Protein AF-A0A165YUH4-F1 (afdb_monomer_lite)

InterPro domains:
  IPR011545 DEAD/DEAH-box helicase domain [PF00270] (26-97)
  IPR027417 P-loop containing nucleoside triphosphate hydrolase [G3DSA:3.40.50.300] (3-119)
  IPR027417 P-loop containing nucleoside triphosphate hydrolase [SSF52540] (9-110)

pLDDT: mean 78.1, std 19.17, range [31.42, 97.69]

Secondary structure (DSSP, 8-state):
-PPP---HHHHHHHHHHHHS-PPPHHHHHHHHHHHTT--------TTS-HHHHTTHHHHHHHHH-TTS--------SSHHHHHHHHHHHHTSSSS--------S--HHHHHHSTHHHHHGGG--

Structure (mmCIF, N/CA/C/O backbone):
data_AF-A0A165YUH4-F1
#
_entry.id   AF-A0A165YUH4-F1
#
loop_
_atom_site.group_PDB
_atom_site.id
_atom_site.type_symbol
_atom_site.label_atom_id
_atom_site.label_alt_id
_atom_site.label_comp_id
_atom_site.label_asym_id
_atom_site.label_entity_id
_atom_site.label_seq_id
_atom_site.pdbx_PDB_ins_code
_atom_site.Cartn_x
_atom_site.Cartn_y
_atom_site.Cartn_z
_atom_site.occupancy
_atom_site.B_iso_or_equiv
_atom_site.auth_seq_id
_atom_site.auth_comp_id
_atom_site.auth_asym_id
_atom_site.auth_atom_id
_atom_site.pdbx_PDB_model_num
ATOM 1 N N . MET A 1 1 ? -12.984 0.119 18.786 1.00 54.72 1 MET A N 1
ATOM 2 C CA . MET A 1 1 ? -13.336 1.119 17.754 1.00 54.72 1 MET A CA 1
ATOM 3 C C . MET A 1 1 ? -14.297 0.481 16.755 1.00 54.72 1 MET A C 1
ATOM 5 O O . MET A 1 1 ? -14.160 -0.718 16.520 1.00 54.72 1 MET A O 1
ATOM 9 N N . PRO A 1 2 ? -15.305 1.203 16.236 1.00 56.47 2 PRO A N 1
ATOM 10 C CA . PRO A 1 2 ? -16.192 0.665 15.208 1.00 56.47 2 PRO A CA 1
ATOM 11 C C . PRO A 1 2 ? -15.391 0.351 13.941 1.00 56.47 2 PRO A C 1
ATOM 13 O O . PRO A 1 2 ? -14.543 1.134 13.523 1.00 56.47 2 PRO A O 1
ATOM 16 N N . LYS A 1 3 ? -15.642 -0.821 13.355 1.00 76.00 3 LYS A N 1
ATOM 17 C CA . LYS A 1 3 ? -14.923 -1.307 12.175 1.00 76.00 3 LYS A CA 1
ATOM 18 C C . LYS A 1 3 ? -15.278 -0.430 10.973 1.00 76.00 3 LYS A C 1
ATOM 20 O O . LYS A 1 3 ? -16.462 -0.283 10.664 1.00 76.00 3 LYS A O 1
ATOM 25 N N . ILE A 1 4 ? -14.279 0.154 10.311 1.00 88.88 4 ILE A N 1
ATOM 26 C CA . ILE A 1 4 ? -14.509 0.974 9.118 1.00 88.88 4 ILE A CA 1
ATOM 27 C C . ILE A 1 4 ? -15.078 0.069 8.020 1.00 88.88 4 ILE A C 1
ATOM 29 O O . ILE A 1 4 ? -14.560 -1.014 7.746 1.00 88.88 4 ILE A O 1
ATOM 33 N N . ASN A 1 5 ? -16.167 0.498 7.381 1.00 92.31 5 ASN A N 1
ATOM 34 C CA . ASN A 1 5 ? -16.700 -0.211 6.224 1.00 92.31 5 ASN A CA 1
ATOM 35 C C . ASN A 1 5 ? -15.905 0.170 4.967 1.00 92.31 5 ASN A C 1
ATOM 37 O O . ASN A 1 5 ? -16.125 1.223 4.367 1.00 92.31 5 ASN A O 1
ATOM 41 N N . TRP A 1 6 ? -14.974 -0.694 4.570 1.00 95.25 6 TRP A N 1
ATOM 42 C CA . TRP A 1 6 ? -14.076 -0.458 3.442 1.00 95.25 6 TRP A CA 1
ATOM 43 C C . TRP A 1 6 ? -14.735 -0.713 2.079 1.00 95.25 6 TRP A C 1
ATOM 45 O O . TRP A 1 6 ? -14.577 -1.771 1.460 1.00 95.25 6 TRP A O 1
ATOM 55 N N . ASN A 1 7 ? -15.442 0.300 1.579 1.00 96.25 7 ASN A N 1
ATOM 56 C CA . ASN A 1 7 ? -15.909 0.361 0.194 1.00 96.25 7 ASN A CA 1
ATOM 57 C C . ASN A 1 7 ? -14.847 1.005 -0.739 1.00 96.25 7 ASN A C 1
ATOM 59 O O . ASN A 1 7 ? -13.873 1.597 -0.261 1.00 96.25 7 ASN A O 1
ATOM 63 N N . PRO A 1 8 ? -14.978 0.869 -2.074 1.00 97.69 8 PRO A N 1
ATOM 64 C CA . PRO A 1 8 ? -14.016 1.421 -3.032 1.00 97.69 8 PRO A CA 1
ATOM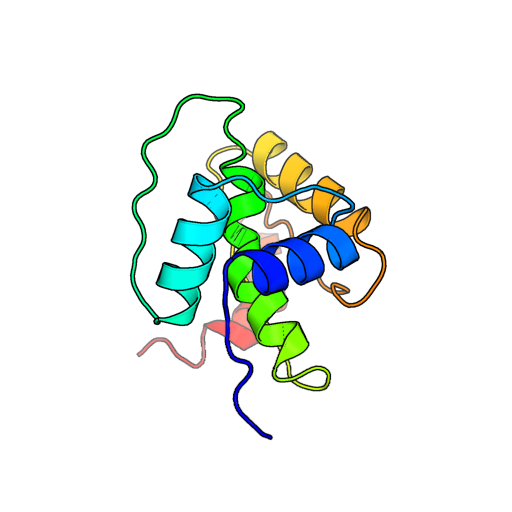 65 C C . PRO A 1 8 ? -13.766 2.928 -2.893 1.00 97.69 8 PRO A C 1
ATOM 67 O O . PRO A 1 8 ? -12.641 3.379 -3.098 1.00 97.69 8 PRO A O 1
ATOM 70 N N . GLU A 1 9 ? -14.792 3.704 -2.559 1.00 96.75 9 GLU A N 1
ATOM 71 C CA . GLU A 1 9 ? -14.727 5.157 -2.395 1.00 96.75 9 GLU A CA 1
ATOM 72 C C . GLU A 1 9 ? -13.881 5.522 -1.175 1.00 96.75 9 GLU A C 1
ATOM 74 O O . GLU A 1 9 ? -12.927 6.286 -1.304 1.00 96.75 9 GLU A O 1
ATOM 79 N N . ARG A 1 10 ? -14.123 4.874 -0.031 1.00 96.69 10 ARG A N 1
ATOM 80 C CA . ARG A 1 10 ? -13.360 5.090 1.201 1.00 96.69 10 ARG A CA 1
ATOM 81 C C . ARG A 1 10 ? -11.891 4.712 1.043 1.00 96.69 10 ARG A C 1
ATOM 83 O O . ARG A 1 10 ? -11.013 5.405 1.546 1.00 96.69 10 ARG A O 1
ATOM 90 N N . ILE A 1 11 ? -11.612 3.635 0.307 1.00 96.81 11 ILE A N 1
ATOM 91 C CA . ILE A 1 11 ? -10.235 3.232 -0.016 1.00 96.81 11 ILE A CA 1
ATOM 92 C C . ILE A 1 11 ? -9.554 4.295 -0.887 1.00 96.81 11 ILE A C 1
ATOM 94 O O . ILE A 1 11 ? -8.386 4.610 -0.664 1.00 96.81 11 ILE A O 1
ATOM 98 N N . ARG A 1 12 ? -10.263 4.866 -1.871 1.00 96.75 12 ARG A N 1
ATOM 99 C CA . ARG A 1 12 ? -9.717 5.955 -2.694 1.00 96.75 12 ARG A CA 1
ATOM 100 C C . ARG A 1 12 ? -9.420 7.190 -1.862 1.00 96.75 12 ARG A C 1
ATOM 102 O O . ARG A 1 12 ? -8.334 7.725 -2.016 1.00 96.75 12 ARG A O 1
ATOM 109 N N . GLU A 1 13 ? -10.347 7.611 -1.009 1.00 95.81 13 GLU A N 1
ATOM 110 C CA . GLU A 1 13 ? -10.160 8.763 -0.119 1.00 95.81 13 GLU A CA 1
ATOM 111 C C . GLU A 1 13 ? -8.945 8.580 0.787 1.00 95.81 13 GLU A C 1
ATOM 113 O O . GLU A 1 13 ? -8.118 9.479 0.894 1.00 95.81 13 GLU A O 1
ATOM 118 N N . ALA A 1 14 ? -8.805 7.401 1.400 1.00 94.19 14 ALA A N 1
ATOM 119 C CA . ALA A 1 14 ? -7.680 7.115 2.278 1.00 94.19 14 ALA A CA 1
ATOM 120 C C . ALA A 1 14 ? -6.347 7.145 1.508 1.00 94.19 14 ALA A C 1
ATOM 122 O O . ALA A 1 14 ? -5.393 7.786 1.936 1.00 94.19 14 ALA A O 1
ATOM 123 N N . ILE A 1 15 ? -6.273 6.510 0.334 1.00 93.62 15 ILE A N 1
ATOM 124 C CA . ILE A 1 15 ? -5.048 6.523 -0.482 1.00 93.62 15 ILE A CA 1
ATOM 125 C C . ILE A 1 15 ? -4.732 7.935 -0.996 1.00 93.62 15 ILE A C 1
ATOM 127 O O . ILE A 1 15 ? -3.569 8.337 -0.991 1.00 93.62 15 ILE A O 1
ATOM 131 N N . ASP A 1 16 ? -5.741 8.695 -1.418 1.00 93.69 16 ASP A N 1
ATOM 132 C CA . ASP A 1 16 ? -5.572 10.059 -1.918 1.00 93.69 16 ASP A CA 1
ATOM 133 C C . ASP A 1 16 ? -5.068 11.002 -0.820 1.00 93.69 16 ASP A C 1
ATOM 135 O O . ASP A 1 16 ? -4.097 11.722 -1.038 1.00 93.69 16 ASP A O 1
ATOM 139 N N . LYS A 1 17 ? -5.626 10.899 0.393 1.00 91.38 17 LYS A N 1
ATOM 140 C CA . LYS A 1 17 ? -5.181 11.649 1.577 1.00 91.38 17 LYS A CA 1
ATOM 141 C C . LYS A 1 17 ? -3.684 11.473 1.860 1.00 91.38 17 LYS A C 1
ATOM 143 O O . LYS A 1 17 ? -3.023 12.442 2.220 1.00 91.38 17 LYS A O 1
ATOM 148 N N . HIS A 1 18 ? -3.146 10.261 1.700 1.00 88.12 18 HIS A N 1
ATOM 149 C CA . HIS A 1 18 ? -1.738 9.978 2.007 1.00 88.12 18 HIS A CA 1
ATOM 150 C C . HIS A 1 18 ? -0.788 10.184 0.827 1.00 88.12 18 HIS A C 1
ATOM 152 O O . HIS A 1 18 ? 0.354 10.570 1.036 1.00 88.12 18 HIS A O 1
ATOM 158 N N . PHE A 1 19 ? -1.218 9.927 -0.408 1.00 89.00 19 PHE A N 1
ATOM 159 C CA . PHE A 1 19 ? -0.310 9.906 -1.559 1.00 89.00 19 PHE A CA 1
ATOM 160 C C . PHE A 1 19 ? -0.634 10.952 -2.628 1.00 89.00 19 PHE A C 1
ATOM 162 O O . PHE A 1 19 ? 0.099 11.054 -3.610 1.00 89.00 19 PHE A O 1
ATOM 169 N N . SER A 1 20 ? -1.719 11.720 -2.482 1.00 90.88 20 SER A N 1
ATOM 170 C CA . SER A 1 20 ? -2.242 12.627 -3.521 1.00 90.88 20 SER A CA 1
ATOM 171 C C . SER A 1 20 ? -2.421 11.921 -4.875 1.00 90.88 20 SER A C 1
ATOM 173 O O . SER A 1 20 ? -2.095 12.455 -5.942 1.00 90.88 20 SER A O 1
ATOM 175 N N . LYS A 1 21 ? -2.853 10.653 -4.832 1.00 90.69 21 LYS A N 1
ATOM 176 C CA . LYS A 1 21 ? -3.090 9.797 -6.000 1.00 90.69 21 LYS A CA 1
ATOM 177 C C . LYS A 1 21 ? -4.441 9.107 -5.882 1.00 90.69 21 LYS A C 1
ATOM 179 O O . LYS A 1 21 ? -4.726 8.413 -4.909 1.00 90.69 21 LYS A O 1
ATOM 184 N N . ARG A 1 22 ? -5.208 9.139 -6.972 1.00 94.19 22 ARG A N 1
ATOM 185 C CA . ARG A 1 22 ? -6.440 8.357 -7.097 1.00 94.19 22 ARG A CA 1
ATOM 186 C C . ARG A 1 22 ? -6.140 6.871 -7.308 1.00 94.19 22 ARG A C 1
ATOM 188 O O . ARG A 1 22 ? -5.580 6.491 -8.337 1.00 94.19 22 ARG A O 1
ATOM 195 N N . ALA A 1 23 ? -6.614 6.026 -6.393 1.00 95.31 23 ALA A N 1
ATOM 196 C CA . ALA A 1 23 ? -6.464 4.580 -6.521 1.00 95.31 23 ALA A CA 1
ATOM 197 C C . ALA A 1 23 ? -7.283 3.997 -7.695 1.00 95.31 23 ALA A C 1
ATOM 199 O O . ALA A 1 23 ? -8.495 4.228 -7.827 1.00 95.31 23 ALA A O 1
ATOM 200 N N . CYS A 1 24 ? -6.621 3.206 -8.541 1.00 95.69 24 CYS A N 1
ATOM 201 C CA . CYS A 1 24 ? -7.240 2.464 -9.635 1.00 95.69 24 CYS A CA 1
ATOM 202 C C . CYS A 1 24 ? -7.924 1.182 -9.127 1.00 95.69 24 CYS A C 1
ATOM 204 O O . CYS A 1 24 ? -7.738 0.754 -7.988 1.00 95.69 24 CYS A O 1
ATOM 206 N N . TRP A 1 25 ? -8.714 0.530 -9.985 1.00 95.19 25 TRP A N 1
ATOM 207 C CA . TRP A 1 25 ? -9.466 -0.670 -9.597 1.00 95.19 25 TRP A CA 1
ATOM 208 C C . TRP A 1 25 ? -8.577 -1.814 -9.092 1.00 95.19 25 TRP A C 1
ATOM 210 O O . TRP A 1 25 ? -8.905 -2.451 -8.094 1.00 95.19 25 TRP A O 1
ATOM 220 N N . TYR A 1 26 ? -7.430 -2.034 -9.742 1.00 95.69 26 TYR A N 1
ATOM 221 C CA . TYR A 1 26 ? -6.452 -3.032 -9.310 1.00 95.69 26 TYR A CA 1
ATOM 222 C C . TYR A 1 26 ? -5.952 -2.746 -7.886 1.00 95.69 26 TYR A C 1
ATOM 224 O O . TYR A 1 26 ? -5.991 -3.629 -7.037 1.00 95.69 26 TYR A O 1
ATOM 232 N N . GLN A 1 27 ? -5.567 -1.500 -7.596 1.00 96.69 27 GLN A N 1
ATOM 233 C CA . GLN A 1 27 ? -5.088 -1.094 -6.271 1.00 96.69 27 GLN A CA 1
ATOM 234 C C . GLN A 1 27 ? -6.163 -1.266 -5.195 1.00 96.69 27 GLN A C 1
ATOM 236 O O . GLN A 1 27 ? -5.867 -1.782 -4.122 1.00 96.69 27 GLN A O 1
ATOM 241 N N . ILE A 1 28 ? -7.415 -0.906 -5.500 1.00 97.06 28 ILE A N 1
ATOM 242 C CA . ILE A 1 28 ? -8.554 -1.092 -4.590 1.00 97.06 28 ILE A CA 1
ATOM 243 C C . ILE A 1 28 ? -8.751 -2.575 -4.272 1.00 97.06 28 ILE A C 1
ATOM 245 O O . ILE A 1 28 ? -8.902 -2.945 -3.111 1.00 97.06 28 ILE A O 1
ATOM 249 N N . LYS A 1 29 ? -8.723 -3.442 -5.290 1.00 96.75 29 LYS A N 1
ATOM 250 C CA . LYS A 1 29 ? -8.895 -4.887 -5.098 1.00 96.75 29 LYS A CA 1
ATOM 251 C C . LYS A 1 29 ? -7.757 -5.503 -4.297 1.00 96.75 29 LYS A C 1
ATOM 253 O O . LYS A 1 29 ? -8.023 -6.323 -3.420 1.00 96.75 29 LYS A O 1
ATOM 258 N N . THR A 1 30 ? -6.525 -5.070 -4.547 1.00 96.88 30 THR A N 1
ATOM 259 C CA . THR A 1 30 ? -5.368 -5.467 -3.744 1.00 96.88 30 THR A CA 1
ATOM 260 C C . THR A 1 30 ? -5.537 -5.031 -2.290 1.00 96.88 30 THR A C 1
ATOM 262 O O . THR A 1 30 ? -5.410 -5.866 -1.403 1.00 96.88 30 THR A O 1
ATOM 265 N N . ALA A 1 31 ? -5.911 -3.775 -2.029 1.00 96.44 31 ALA A N 1
ATOM 266 C CA . ALA A 1 31 ? -6.124 -3.265 -0.673 1.00 96.44 31 ALA A CA 1
ATOM 267 C C . ALA A 1 31 ? -7.211 -4.054 0.084 1.00 96.44 31 ALA A C 1
ATOM 269 O O . ALA A 1 31 ? -6.986 -4.488 1.210 1.00 96.44 31 ALA A O 1
ATOM 270 N N . GLN A 1 32 ? -8.348 -4.336 -0.565 1.00 96.38 32 GLN A N 1
ATOM 271 C CA . GLN A 1 32 ? -9.415 -5.171 0.005 1.00 96.38 32 GLN A CA 1
ATOM 272 C C . GLN A 1 32 ? -8.930 -6.584 0.356 1.00 96.38 32 GLN A C 1
ATOM 274 O O . GLN A 1 32 ? -9.271 -7.112 1.413 1.00 96.38 32 GLN A O 1
ATOM 279 N N . ALA A 1 33 ? -8.143 -7.206 -0.525 1.00 96.25 33 ALA A N 1
ATOM 280 C CA . ALA A 1 33 ? -7.608 -8.543 -0.292 1.00 96.25 33 ALA A CA 1
ATOM 281 C C . ALA A 1 33 ? -6.583 -8.561 0.854 1.00 96.25 33 ALA A C 1
ATOM 283 O O . ALA A 1 33 ? -6.669 -9.430 1.722 1.00 96.25 33 ALA A O 1
ATOM 284 N N . LEU A 1 34 ? -5.681 -7.576 0.902 1.00 95.00 34 LEU A N 1
ATOM 285 C CA . LEU A 1 34 ? -4.705 -7.418 1.984 1.00 95.00 34 LEU A CA 1
ATOM 286 C C . LEU A 1 34 ? -5.394 -7.183 3.334 1.00 95.00 34 LEU A C 1
ATOM 288 O O . LEU A 1 34 ? -5.058 -7.839 4.315 1.00 95.00 34 LEU A O 1
ATOM 292 N N . TYR A 1 35 ? -6.408 -6.314 3.380 1.00 92.81 35 TYR A N 1
ATOM 293 C CA . TYR A 1 35 ? -7.205 -6.077 4.586 1.00 92.81 35 TYR A CA 1
ATOM 294 C C . TYR A 1 35 ? -7.939 -7.340 5.060 1.00 92.81 35 TYR A C 1
ATOM 296 O O . TYR A 1 35 ? -8.026 -7.620 6.254 1.00 92.81 35 TYR A O 1
ATOM 304 N N . ALA A 1 36 ? -8.399 -8.168 4.119 1.00 92.69 36 ALA A N 1
ATOM 305 C CA . ALA A 1 36 ? -8.956 -9.489 4.400 1.00 92.69 36 ALA A CA 1
ATOM 306 C C . ALA A 1 36 ? -7.896 -10.552 4.765 1.00 92.69 36 ALA A C 1
ATOM 308 O O . ALA A 1 36 ? -8.236 -11.734 4.828 1.00 92.69 36 ALA A O 1
ATOM 309 N N . LYS A 1 37 ? -6.637 -10.150 5.001 1.00 93.25 37 LYS A N 1
ATOM 310 C CA . LYS A 1 37 ? -5.493 -11.008 5.351 1.00 93.25 37 LYS A CA 1
ATOM 311 C C . LYS A 1 37 ? -5.232 -12.115 4.324 1.00 93.25 37 LYS A C 1
ATOM 313 O O . LYS A 1 37 ? -4.964 -13.255 4.691 1.00 93.25 37 LYS A O 1
ATOM 318 N N . ARG A 1 38 ? -5.360 -11.790 3.035 1.00 95.50 38 ARG A N 1
ATOM 319 C CA . ARG A 1 38 ? -5.080 -12.717 1.929 1.00 95.50 38 ARG A CA 1
ATOM 320 C C . ARG A 1 38 ? -3.746 -12.398 1.274 1.00 95.50 38 ARG A C 1
ATOM 322 O O . ARG A 1 38 ? -3.425 -11.228 1.069 1.00 95.50 38 ARG A O 1
ATOM 329 N N . ASP A 1 39 ? -3.054 -13.443 0.839 1.00 95.81 39 ASP A N 1
ATOM 330 C CA . ASP A 1 39 ? -1.899 -13.310 -0.041 1.00 95.81 39 ASP A CA 1
ATOM 331 C C . ASP A 1 39 ? -2.353 -12.898 -1.446 1.00 95.81 39 ASP A C 1
ATOM 333 O O . ASP A 1 39 ? -3.325 -13.430 -1.993 1.00 95.81 39 ASP A O 1
ATOM 337 N N . VAL A 1 40 ? -1.652 -11.931 -2.041 1.00 94.69 40 VAL A N 1
ATOM 338 C CA . VAL A 1 40 ? -2.008 -11.359 -3.345 1.00 94.69 40 VAL A CA 1
ATOM 339 C C . VAL A 1 40 ? -0.851 -11.512 -4.321 1.00 94.69 40 VAL A C 1
ATOM 341 O O . VAL A 1 40 ? 0.223 -10.948 -4.126 1.00 94.69 40 VAL A O 1
ATOM 344 N N . VAL A 1 41 ? -1.103 -12.207 -5.432 1.00 94.56 41 VAL A N 1
ATOM 345 C CA . VAL A 1 41 ? -0.192 -12.252 -6.583 1.00 94.56 41 VAL A CA 1
ATOM 346 C C . VAL A 1 41 ? -0.712 -11.309 -7.664 1.00 94.56 41 VAL A C 1
ATOM 348 O O . VAL A 1 41 ? -1.733 -11.560 -8.304 1.00 94.56 41 VAL A O 1
ATOM 351 N N . GLY A 1 42 ? -0.009 -10.196 -7.869 1.00 91.25 42 GLY A N 1
ATOM 352 C CA . GLY A 1 42 ? -0.384 -9.173 -8.843 1.00 91.25 42 GLY A CA 1
ATOM 353 C C . GLY A 1 42 ? 0.225 -9.401 -10.227 1.00 91.25 42 GLY A C 1
ATOM 354 O O . GLY A 1 42 ? 1.432 -9.247 -10.401 1.00 91.25 42 GLY A O 1
ATOM 355 N N . LYS A 1 43 ? -0.605 -9.671 -11.244 1.00 93.81 43 LYS A N 1
ATOM 356 C CA . LYS A 1 43 ? -0.190 -9.709 -12.659 1.00 93.81 43 LYS A CA 1
ATOM 357 C C . LYS A 1 43 ? -0.860 -8.584 -13.444 1.00 93.81 43 LYS A C 1
ATOM 359 O O . LYS A 1 43 ? -2.001 -8.712 -13.874 1.00 93.81 43 LYS A O 1
ATOM 364 N N . VAL A 1 44 ? -0.136 -7.489 -13.650 1.00 91.38 44 VAL A N 1
ATOM 365 C CA . VAL A 1 44 ? -0.591 -6.332 -14.441 1.00 91.38 44 VAL A CA 1
ATOM 366 C C . VAL A 1 44 ? 0.576 -5.718 -15.224 1.00 91.38 44 VAL A C 1
ATOM 368 O O . VAL A 1 44 ? 1.729 -5.909 -14.811 1.00 91.38 44 VAL A O 1
ATOM 371 N N . PRO A 1 45 ? 0.321 -4.970 -16.315 1.00 91.50 45 PRO A N 1
ATOM 372 C CA . PRO A 1 45 ? 1.357 -4.252 -17.058 1.00 91.50 45 PRO A CA 1
ATOM 373 C C . PRO A 1 45 ? 2.200 -3.300 -16.192 1.00 91.50 45 PRO A C 1
ATOM 375 O O . PRO A 1 45 ? 1.877 -2.974 -15.041 1.00 91.50 45 PRO A O 1
ATOM 378 N N . THR A 1 46 ? 3.350 -2.878 -16.712 1.00 87.19 46 THR A N 1
ATOM 379 C CA . THR A 1 46 ? 4.115 -1.764 -16.132 1.00 87.19 46 THR A CA 1
ATOM 380 C C . THR A 1 46 ? 3.286 -0.476 -16.187 1.00 87.19 46 THR A C 1
ATOM 382 O O . THR A 1 46 ? 2.356 -0.353 -16.978 1.00 87.19 46 THR A O 1
ATOM 385 N N . GLY A 1 47 ? 3.539 0.456 -15.265 1.00 83.69 47 GLY A N 1
ATOM 386 C CA . GLY A 1 47 ? 2.757 1.696 -15.163 1.00 83.69 47 GLY A CA 1
ATOM 387 C C . GLY A 1 47 ? 1.355 1.549 -14.549 1.00 83.69 47 GLY A C 1
ATOM 388 O O . GLY A 1 47 ? 0.776 2.546 -14.140 1.00 83.69 47 GLY A O 1
ATOM 389 N N . SER A 1 48 ? 0.824 0.333 -14.359 1.00 84.56 48 SER A N 1
ATOM 390 C CA . SER A 1 48 ? -0.511 0.110 -13.761 1.00 84.56 48 SER A CA 1
ATOM 391 C C . SER A 1 48 ? -0.607 0.392 -12.251 1.00 84.56 48 SER A C 1
ATOM 393 O O . SER A 1 48 ? -1.619 0.079 -11.626 1.00 84.56 48 SER A O 1
ATOM 395 N N . GLY A 1 49 ? 0.444 0.952 -11.644 1.00 84.88 49 GLY A N 1
ATOM 396 C CA . GLY A 1 49 ? 0.442 1.340 -10.235 1.00 84.88 49 GLY A CA 1
ATOM 397 C C . GLY A 1 49 ? 0.651 0.189 -9.245 1.00 84.88 49 GLY A C 1
ATOM 398 O O . GLY A 1 49 ? 0.125 0.247 -8.133 1.00 84.88 49 GLY A O 1
ATOM 399 N N . LYS A 1 50 ? 1.427 -0.842 -9.623 1.00 91.19 50 LYS A N 1
ATOM 400 C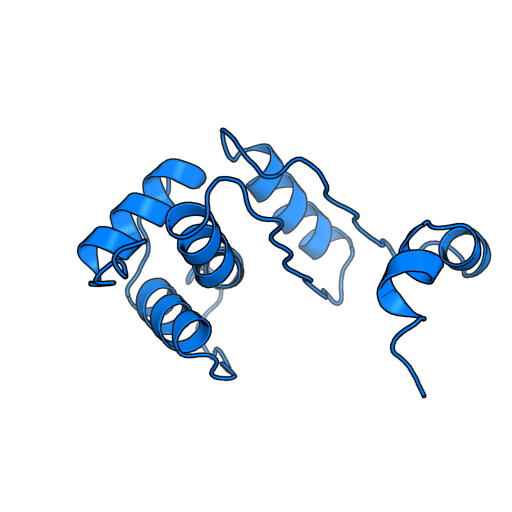 CA . LYS A 1 50 ? 1.809 -1.954 -8.726 1.00 91.19 50 LYS A CA 1
ATOM 401 C C . LYS A 1 50 ? 2.465 -1.463 -7.433 1.00 91.19 50 LYS A C 1
ATOM 403 O O . LYS A 1 50 ? 2.094 -1.922 -6.364 1.00 91.19 50 LYS A O 1
ATOM 408 N N . THR A 1 51 ? 3.360 -0.487 -7.522 1.00 89.00 51 THR A N 1
ATOM 409 C CA . THR A 1 51 ? 4.072 0.066 -6.363 1.00 89.00 51 THR A CA 1
ATOM 410 C C . THR A 1 51 ? 3.129 0.612 -5.290 1.00 89.00 51 THR A C 1
ATOM 412 O O . THR A 1 51 ? 3.182 0.180 -4.145 1.00 89.00 51 THR A O 1
ATOM 415 N N . LEU A 1 52 ? 2.189 1.484 -5.668 1.00 90.19 52 LEU A N 1
ATOM 416 C CA . LEU A 1 52 ? 1.218 2.049 -4.725 1.00 90.19 52 LEU A CA 1
ATOM 417 C C . LEU A 1 52 ? 0.304 0.974 -4.104 1.00 90.19 52 LEU A C 1
ATOM 419 O O . LEU A 1 52 ? -0.176 1.141 -2.987 1.00 90.19 52 LEU A O 1
ATOM 423 N N . SER A 1 53 ? 0.090 -0.157 -4.791 1.00 92.56 53 SER A N 1
ATOM 424 C CA . SER A 1 53 ? -0.776 -1.229 -4.283 1.00 92.56 53 SER A CA 1
ATOM 425 C C . SER A 1 53 ? -0.244 -1.923 -3.022 1.00 92.56 53 SER A C 1
ATOM 427 O O . SER A 1 53 ? -1.051 -2.464 -2.270 1.00 92.56 53 SER A O 1
ATOM 429 N N . PHE A 1 54 ? 1.064 -1.850 -2.737 1.00 88.94 54 PHE A N 1
ATOM 430 C CA . PHE A 1 54 ? 1.645 -2.388 -1.498 1.00 88.94 54 PHE A CA 1
ATOM 431 C C . PHE A 1 54 ? 1.194 -1.623 -0.247 1.00 88.94 54 PHE A C 1
ATOM 433 O O . PHE A 1 54 ? 1.110 -2.196 0.835 1.00 88.94 54 PHE A O 1
ATOM 440 N N . PHE A 1 55 ? 0.866 -0.339 -0.397 1.00 90.50 55 PHE A N 1
ATOM 441 C CA . PHE A 1 55 ? 0.573 0.553 0.725 1.00 90.50 55 PHE A CA 1
ATOM 442 C C . PHE A 1 55 ? -0.905 0.612 1.097 1.00 90.50 55 PHE A C 1
ATOM 444 O O . PHE A 1 55 ? -1.238 1.131 2.158 1.00 90.50 55 PHE A O 1
ATOM 451 N N . GLY A 1 56 ? -1.798 0.053 0.272 1.00 92.62 56 GLY A N 1
ATOM 452 C CA . GLY A 1 56 ? -3.238 0.079 0.539 1.00 92.62 56 GLY A CA 1
ATOM 453 C C . GLY A 1 56 ? -3.596 -0.532 1.897 1.00 92.62 56 GLY A C 1
ATOM 454 O O . GLY A 1 56 ? -4.340 0.074 2.659 1.00 92.62 56 GLY A O 1
ATOM 455 N N . GLY A 1 57 ? -3.006 -1.685 2.235 1.00 92.50 57 GLY A N 1
ATOM 456 C CA . GLY A 1 57 ? -3.212 -2.320 3.541 1.00 92.50 57 GLY A CA 1
ATOM 457 C C . GLY A 1 57 ? -2.656 -1.500 4.711 1.00 92.50 57 GLY A C 1
ATOM 458 O O . GLY A 1 57 ? -3.311 -1.408 5.744 1.00 92.50 57 GLY A O 1
ATOM 459 N N . LEU A 1 58 ? -1.491 -0.863 4.534 1.00 90.88 58 LEU A N 1
ATOM 460 C CA . LEU A 1 58 ? -0.883 0.004 5.549 1.00 90.88 58 LEU A CA 1
ATOM 461 C C . LEU A 1 58 ? -1.783 1.209 5.851 1.00 90.88 58 LEU A C 1
ATOM 463 O O . LEU A 1 58 ? -2.119 1.435 7.007 1.00 90.88 58 LEU A O 1
ATOM 467 N N . VAL A 1 59 ? -2.227 1.925 4.814 1.00 92.12 59 VAL A N 1
ATOM 468 C CA . VAL A 1 59 ? -3.117 3.090 4.947 1.00 92.12 59 VAL A CA 1
ATOM 469 C C . VAL A 1 59 ? -4.428 2.718 5.637 1.00 92.12 59 VAL A C 1
ATOM 471 O O . VAL A 1 59 ? -4.871 3.419 6.541 1.00 92.12 59 VAL A O 1
ATOM 474 N N . MET A 1 60 ? -5.039 1.594 5.253 1.00 92.94 60 MET A N 1
ATOM 475 C CA . MET A 1 60 ? -6.265 1.125 5.905 1.00 92.94 60 MET A CA 1
ATOM 476 C C . MET A 1 60 ? -6.035 0.816 7.389 1.00 92.94 60 MET A C 1
ATOM 478 O O . MET A 1 60 ? -6.876 1.142 8.220 1.00 92.94 60 MET A O 1
ATOM 482 N N . ALA A 1 61 ? -4.892 0.223 7.734 1.00 90.69 61 ALA A N 1
ATOM 483 C CA . ALA A 1 61 ? -4.564 -0.085 9.119 1.00 90.69 61 ALA A CA 1
ATOM 484 C C . ALA A 1 61 ? -4.239 1.174 9.949 1.00 90.69 61 ALA A C 1
ATOM 486 O O . ALA A 1 61 ? -4.573 1.214 11.130 1.00 90.69 61 ALA A O 1
ATOM 487 N N . MET A 1 62 ? -3.641 2.204 9.342 1.00 89.19 62 MET A N 1
ATOM 488 C CA . MET A 1 62 ? -3.417 3.513 9.976 1.00 89.19 62 MET A CA 1
ATOM 489 C C . MET A 1 62 ? -4.731 4.257 10.245 1.00 89.19 62 MET A C 1
ATOM 491 O O . MET A 1 62 ? -4.872 4.905 11.271 1.00 89.19 62 MET A O 1
ATOM 495 N N . GLU A 1 63 ? -5.714 4.155 9.350 1.00 90.00 63 GLU A N 1
ATOM 496 C CA . GLU A 1 63 ? -7.033 4.771 9.552 1.00 90.00 63 GLU A CA 1
ATOM 497 C C . GLU A 1 63 ? -7.857 4.060 10.642 1.00 90.00 63 GLU A C 1
ATOM 499 O O . GLU A 1 63 ? -8.621 4.709 11.352 1.00 90.00 63 GLU A O 1
ATOM 504 N N . GLU A 1 64 ? -7.720 2.738 10.790 1.00 90.38 64 GLU A N 1
ATOM 505 C CA . GLU A 1 64 ? -8.421 1.986 11.844 1.00 90.38 64 GLU A CA 1
ATOM 506 C C . GLU A 1 64 ? -7.791 2.124 13.225 1.00 90.38 64 GLU A C 1
ATOM 508 O O . GLU A 1 64 ? -8.502 2.061 14.228 1.00 90.38 64 GLU A O 1
ATOM 513 N N . GLU A 1 65 ? -6.473 2.289 13.284 1.00 88.12 65 GLU A N 1
ATOM 514 C CA . GLU A 1 65 ? -5.737 2.411 14.535 1.00 88.12 65 GLU A CA 1
ATOM 515 C C . GLU A 1 65 ? -4.665 3.506 14.407 1.00 88.12 65 GLU A C 1
ATOM 517 O O . GLU A 1 65 ? -3.482 3.189 14.246 1.00 88.12 65 GLU A O 1
ATOM 522 N N . PRO A 1 66 ? -5.077 4.791 14.472 1.00 84.38 66 PRO A N 1
ATOM 523 C CA . PRO A 1 66 ? -4.192 5.937 14.237 1.00 84.38 66 PRO A CA 1
ATOM 524 C C . PRO A 1 66 ? -2.997 6.013 15.189 1.00 84.38 66 PRO A C 1
ATOM 526 O O . PRO A 1 66 ? -1.919 6.433 14.783 1.00 84.38 66 PRO A O 1
ATOM 529 N N . ASP A 1 67 ? -3.182 5.568 16.433 1.00 84.00 67 ASP A N 1
ATOM 530 C CA . ASP A 1 67 ? -2.149 5.587 17.476 1.00 84.00 67 ASP A CA 1
ATOM 531 C C . ASP A 1 67 ? -1.348 4.275 17.554 1.00 84.00 67 ASP A C 1
ATOM 533 O O . ASP A 1 67 ? -0.440 4.140 18.373 1.00 84.00 67 ASP A O 1
ATOM 537 N N . GLY A 1 68 ? -1.705 3.269 16.749 1.00 81.81 68 GLY A N 1
ATOM 538 C CA . GLY A 1 68 ? -1.087 1.950 16.823 1.00 81.81 68 GLY A CA 1
ATOM 539 C C . GLY A 1 68 ? 0.143 1.839 15.932 1.00 81.81 68 GLY A C 1
ATOM 540 O O . GLY A 1 68 ? 0.172 2.372 14.827 1.00 81.81 68 GLY A O 1
ATOM 541 N N . GLU A 1 69 ? 1.119 1.032 16.340 1.00 82.75 69 GLU A N 1
ATOM 542 C CA . GLU A 1 69 ? 2.276 0.733 15.495 1.00 82.75 69 GLU A CA 1
ATOM 543 C C . GLU A 1 69 ? 1.856 -0.082 14.263 1.00 82.75 69 GLU A C 1
ATOM 545 O O . GLU A 1 69 ? 1.088 -1.050 14.348 1.00 82.75 69 GLU A O 1
ATOM 550 N N . LYS A 1 70 ? 2.336 0.336 13.089 1.00 83.38 70 LYS A N 1
ATOM 551 C CA . LYS A 1 70 ? 2.046 -0.286 11.794 1.00 83.38 70 LYS A CA 1
ATOM 552 C C . LYS A 1 70 ? 3.337 -0.440 11.010 1.00 83.38 70 LYS A C 1
ATOM 554 O O . LYS A 1 70 ? 4.168 0.462 10.986 1.00 83.38 70 LYS A O 1
ATOM 559 N N . MET A 1 71 ? 3.499 -1.583 10.352 1.00 83.88 71 MET A N 1
ATOM 560 C CA . MET A 1 71 ? 4.712 -1.901 9.607 1.00 83.88 71 MET A CA 1
ATOM 561 C C . MET A 1 71 ? 4.368 -2.527 8.259 1.00 83.88 71 MET A C 1
ATOM 563 O O . MET A 1 71 ? 3.498 -3.392 8.163 1.00 83.88 71 MET A O 1
ATOM 567 N N . VAL A 1 72 ? 5.101 -2.115 7.226 1.00 84.88 72 VAL A N 1
ATOM 568 C CA . VAL A 1 72 ? 5.149 -2.782 5.925 1.00 84.88 72 VAL A CA 1
ATOM 569 C C . VAL A 1 72 ? 6.603 -3.114 5.607 1.00 84.88 72 VAL A C 1
ATOM 571 O O . VAL A 1 72 ? 7.494 -2.297 5.832 1.00 84.88 72 VAL A O 1
ATOM 574 N N . ILE A 1 73 ? 6.850 -4.314 5.086 1.00 85.38 73 ILE A N 1
ATOM 575 C CA . ILE A 1 73 ? 8.171 -4.727 4.609 1.00 85.38 73 ILE A CA 1
ATOM 576 C C . ILE A 1 73 ? 8.078 -4.898 3.100 1.00 85.38 73 ILE A C 1
ATOM 578 O O . ILE A 1 73 ? 7.270 -5.681 2.604 1.00 85.38 73 ILE A O 1
ATOM 582 N N . ILE A 1 74 ? 8.913 -4.160 2.370 1.00 84.62 74 ILE A N 1
ATOM 583 C CA . ILE A 1 74 ? 8.979 -4.228 0.912 1.00 84.62 74 ILE A CA 1
ATOM 584 C C . ILE A 1 74 ? 10.361 -4.730 0.525 1.00 84.62 74 ILE A C 1
ATOM 586 O O . ILE A 1 74 ? 11.359 -4.031 0.685 1.00 84.62 74 ILE A O 1
ATOM 590 N N . ALA A 1 75 ? 10.404 -5.948 -0.005 1.00 85.06 75 ALA A N 1
ATOM 591 C CA . ALA A 1 75 ? 11.598 -6.508 -0.613 1.00 85.06 75 ALA A CA 1
ATOM 592 C C . ALA A 1 75 ? 11.595 -6.194 -2.112 1.00 85.06 75 ALA A C 1
ATOM 594 O O . ALA A 1 75 ? 10.611 -6.436 -2.811 1.00 85.06 75 ALA A O 1
ATOM 595 N N . SER A 1 76 ? 12.705 -5.663 -2.610 1.00 83.12 76 SER A N 1
ATOM 596 C CA . SER A 1 76 ? 12.882 -5.340 -4.022 1.00 83.12 76 SER A CA 1
ATOM 597 C C . SER A 1 76 ? 14.223 -5.891 -4.511 1.00 83.12 76 SER A C 1
ATOM 599 O O . SER A 1 76 ? 15.209 -5.819 -3.778 1.00 83.12 76 SER A O 1
ATOM 601 N N . PRO A 1 77 ? 14.290 -6.431 -5.743 1.00 81.56 77 PRO A N 1
ATOM 602 C CA . PRO A 1 77 ? 15.519 -7.007 -6.283 1.00 81.56 77 PRO A CA 1
ATOM 603 C C . PRO A 1 77 ? 16.584 -5.954 -6.623 1.00 81.56 77 PRO A C 1
ATOM 605 O O . PRO A 1 77 ? 17.753 -6.301 -6.773 1.00 81.56 77 PRO A O 1
ATOM 608 N N . LEU A 1 78 ? 16.197 -4.682 -6.772 1.00 81.56 78 LEU A N 1
ATOM 609 C CA . LEU A 1 78 ? 17.096 -3.589 -7.138 1.00 81.56 78 LEU A CA 1
ATOM 610 C C . LEU A 1 78 ? 16.990 -2.443 -6.136 1.00 81.56 78 LEU A C 1
ATOM 612 O O . LEU A 1 78 ? 15.891 -1.993 -5.805 1.00 81.56 78 LEU A O 1
ATOM 616 N N . ASN A 1 79 ? 18.151 -1.911 -5.754 1.00 79.94 79 ASN A N 1
ATOM 617 C CA . ASN A 1 79 ? 18.286 -0.739 -4.889 1.00 79.94 79 ASN A CA 1
ATOM 618 C C . ASN A 1 79 ? 17.512 0.472 -5.429 1.00 79.94 79 ASN A C 1
ATOM 620 O O . ASN A 1 79 ? 16.792 1.121 -4.677 1.00 79.94 79 ASN A O 1
ATOM 624 N N . LEU A 1 80 ? 17.588 0.726 -6.740 1.00 82.12 80 LEU A N 1
ATOM 625 C CA . LEU A 1 80 ? 16.877 1.833 -7.389 1.00 82.12 80 LEU A CA 1
ATOM 626 C C . LEU A 1 80 ? 15.351 1.720 -7.235 1.00 82.12 80 LEU A C 1
ATOM 628 O O . LEU A 1 80 ? 14.668 2.708 -6.994 1.00 82.12 80 LEU A O 1
ATOM 632 N N . LEU A 1 81 ? 14.807 0.505 -7.333 1.00 79.94 81 LEU A N 1
ATOM 633 C CA . LEU A 1 81 ? 13.376 0.271 -7.128 1.00 79.94 81 LEU A CA 1
ATOM 634 C C . LEU A 1 81 ? 12.986 0.454 -5.653 1.00 79.94 81 LEU A C 1
ATOM 636 O O . LEU A 1 81 ? 11.895 0.938 -5.363 1.00 79.94 81 LEU A O 1
ATOM 640 N N . SER A 1 82 ? 13.876 0.111 -4.716 1.00 81.12 82 SER A N 1
ATOM 641 C CA . SER A 1 82 ? 13.674 0.405 -3.292 1.00 81.12 82 SER A CA 1
ATOM 642 C C . SER A 1 82 ? 13.669 1.909 -3.022 1.00 81.12 82 SER A C 1
ATOM 644 O O . SER A 1 82 ? 12.818 2.382 -2.276 1.00 81.12 82 SER A O 1
ATOM 646 N N . GLN A 1 83 ? 14.568 2.665 -3.658 1.00 81.75 83 GLN A N 1
ATOM 647 C CA . GLN A 1 83 ? 14.634 4.126 -3.538 1.00 81.75 83 GLN A CA 1
ATOM 648 C C . GLN A 1 83 ? 13.341 4.790 -4.019 1.00 81.75 83 GLN A C 1
ATOM 650 O O . GLN A 1 83 ? 12.790 5.612 -3.298 1.00 81.75 83 GLN A O 1
ATOM 655 N N . GLN A 1 84 ? 12.776 4.344 -5.145 1.00 82.75 84 GLN A N 1
ATOM 656 C CA . GLN A 1 84 ? 11.478 4.838 -5.628 1.00 82.75 84 GLN A CA 1
ATOM 657 C C . GLN A 1 84 ? 10.342 4.632 -4.615 1.00 82.75 84 GLN A C 1
ATOM 659 O O . GLN A 1 84 ? 9.450 5.473 -4.501 1.00 82.75 84 GLN A O 1
ATOM 664 N N . ASN A 1 85 ? 10.360 3.523 -3.865 1.00 83.38 85 ASN A N 1
ATOM 665 C CA . ASN A 1 85 ? 9.390 3.310 -2.791 1.00 83.38 85 ASN A CA 1
ATOM 666 C C . ASN A 1 85 ? 9.604 4.327 -1.666 1.00 83.38 85 ASN A C 1
ATOM 668 O O . ASN A 1 85 ? 8.643 4.957 -1.241 1.00 83.38 85 ASN A O 1
ATOM 672 N N . VAL A 1 86 ? 10.851 4.508 -1.215 1.00 82.00 86 VAL A N 1
ATOM 673 C CA . VAL A 1 86 ? 11.196 5.460 -0.146 1.00 82.00 86 VAL A CA 1
ATOM 674 C C . VAL A 1 86 ? 10.800 6.887 -0.522 1.00 82.00 86 VAL A C 1
ATOM 676 O O . VAL A 1 86 ? 10.159 7.557 0.278 1.00 82.00 86 VAL A O 1
ATOM 679 N N . GL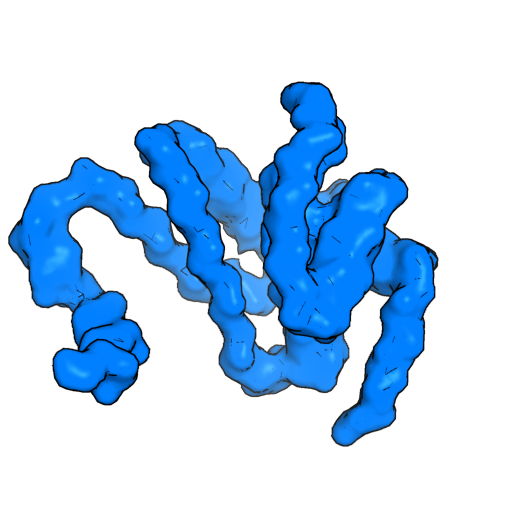U A 1 87 ? 11.107 7.338 -1.737 1.00 83.06 87 GLU A N 1
ATOM 680 C CA . GLU A 1 87 ? 10.746 8.677 -2.223 1.00 83.06 87 GLU A CA 1
ATOM 681 C C . GLU A 1 87 ? 9.229 8.901 -2.216 1.00 83.06 87 GLU A C 1
ATOM 683 O O . GLU A 1 87 ? 8.749 9.937 -1.756 1.00 83.06 87 GLU A O 1
ATOM 688 N N . MET A 1 88 ? 8.452 7.910 -2.667 1.00 80.69 88 MET A N 1
ATOM 689 C CA . MET A 1 88 ? 6.988 7.992 -2.649 1.00 80.69 88 MET A CA 1
ATOM 690 C C . MET A 1 88 ? 6.435 8.129 -1.227 1.00 80.69 88 MET A C 1
ATOM 692 O O . MET A 1 88 ? 5.402 8.761 -1.020 1.00 80.69 88 MET A O 1
ATOM 696 N N . LEU A 1 89 ? 7.114 7.530 -0.255 1.00 80.56 89 LEU A N 1
ATOM 697 C CA . LEU A 1 89 ? 6.709 7.545 1.140 1.00 80.56 89 LEU A CA 1
ATOM 698 C C . LEU A 1 89 ? 7.154 8.803 1.880 1.00 80.56 89 LEU A C 1
ATOM 700 O O . LEU A 1 89 ? 6.424 9.291 2.733 1.00 80.56 89 LEU A O 1
ATOM 704 N N . GLN A 1 90 ? 8.315 9.351 1.531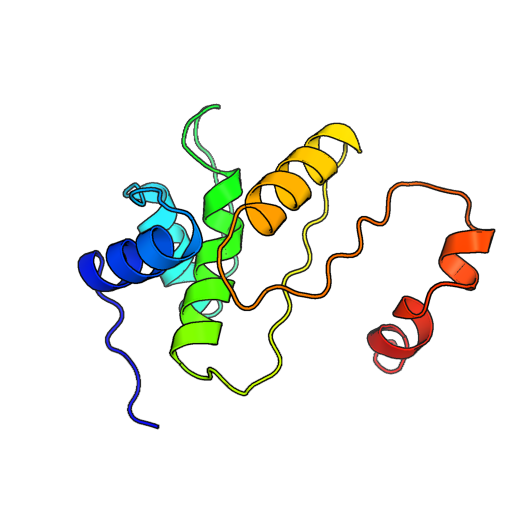 1.00 76.62 90 GLN A N 1
ATOM 705 C CA . GLN A 1 90 ? 8.767 10.658 2.009 1.00 76.62 90 GLN A CA 1
ATOM 706 C C . GLN A 1 90 ? 7.870 11.791 1.506 1.00 76.62 90 GLN A C 1
ATOM 708 O O . GLN A 1 90 ? 7.716 12.802 2.181 1.00 76.62 90 GLN A O 1
ATOM 713 N N . ALA A 1 91 ? 7.269 11.618 0.328 1.00 72.44 91 ALA A N 1
ATOM 714 C CA . ALA A 1 91 ? 6.295 12.553 -0.217 1.00 72.44 91 ALA A CA 1
ATOM 715 C C . ALA A 1 91 ? 4.902 12.447 0.440 1.00 72.44 91 ALA A C 1
ATOM 717 O O . ALA A 1 91 ? 4.038 13.273 0.139 1.00 72.44 91 ALA A O 1
ATOM 718 N N . ALA A 1 92 ? 4.657 11.448 1.301 1.00 71.44 92 ALA A N 1
ATOM 719 C CA . ALA A 1 92 ? 3.382 11.285 1.992 1.00 71.44 92 ALA A CA 1
ATOM 720 C C . ALA A 1 92 ? 3.306 12.229 3.214 1.00 71.44 92 ALA A C 1
ATOM 722 O O . ALA A 1 92 ? 4.243 12.228 4.014 1.00 71.44 92 ALA A O 1
ATOM 723 N N . PRO A 1 93 ? 2.226 13.019 3.396 1.00 62.41 93 PRO A N 1
ATOM 724 C CA . PRO A 1 93 ? 2.242 14.139 4.334 1.00 62.41 93 PRO A CA 1
ATOM 725 C C . PRO A 1 93 ? 2.447 13.787 5.806 1.00 62.41 93 PRO A C 1
ATOM 727 O O . PRO A 1 93 ? 3.198 14.499 6.452 1.00 62.41 93 PRO A O 1
ATOM 730 N N . GLU A 1 94 ? 1.853 12.732 6.368 1.00 59.00 94 GLU A N 1
ATOM 731 C CA . GLU A 1 94 ? 2.003 12.440 7.802 1.00 59.00 94 GLU A CA 1
ATOM 732 C C . GLU A 1 94 ? 1.888 10.934 8.086 1.00 59.00 94 GLU A C 1
ATOM 734 O O . GLU A 1 94 ? 1.126 10.222 7.425 1.00 59.00 94 GLU A O 1
ATOM 739 N N . ALA A 1 95 ? 2.636 10.481 9.099 1.00 52.25 95 ALA A N 1
ATOM 740 C CA . ALA A 1 95 ? 2.553 9.174 9.759 1.00 52.25 95 ALA A CA 1
ATOM 741 C C . ALA A 1 95 ? 3.374 7.999 9.198 1.00 52.25 95 ALA A C 1
ATOM 743 O O . ALA A 1 95 ? 3.138 6.856 9.590 1.00 52.25 95 ALA A O 1
ATOM 744 N N . ILE A 1 96 ? 4.413 8.241 8.389 1.00 57.53 96 ILE A N 1
ATOM 745 C CA . ILE A 1 96 ? 5.393 7.180 8.113 1.00 57.53 96 ILE A CA 1
ATOM 746 C C . ILE A 1 96 ? 6.831 7.655 8.325 1.00 57.53 96 ILE A C 1
ATOM 748 O O . ILE A 1 96 ? 7.524 8.109 7.420 1.00 57.53 96 ILE A O 1
ATOM 752 N N . HIS A 1 97 ? 7.244 7.580 9.591 1.00 47.66 97 HIS A N 1
ATOM 753 C CA . HIS A 1 97 ? 8.445 8.228 10.122 1.00 47.66 97 HIS A CA 1
ATOM 754 C C . HIS A 1 97 ? 9.683 7.320 10.178 1.00 47.66 97 HIS A C 1
ATOM 756 O O . HIS A 1 97 ? 10.791 7.816 10.381 1.00 47.66 97 HIS A O 1
ATOM 762 N N . HIS A 1 98 ? 9.533 6.010 9.954 1.00 47.03 98 HIS A N 1
ATOM 763 C CA . HIS A 1 98 ? 10.649 5.064 9.996 1.00 47.03 98 HIS A CA 1
ATOM 764 C C . HIS A 1 98 ? 10.713 4.218 8.732 1.00 47.03 98 HIS A C 1
ATOM 766 O O . HIS A 1 98 ? 10.018 3.217 8.578 1.00 47.03 98 HIS A O 1
ATOM 772 N N . TRP A 1 99 ? 11.609 4.633 7.841 1.00 51.97 99 TRP A N 1
ATOM 773 C CA . TRP A 1 99 ? 11.966 3.901 6.640 1.00 51.97 99 TRP A CA 1
ATOM 774 C C . TRP A 1 99 ? 13.392 3.407 6.755 1.00 51.97 99 TRP A C 1
ATOM 776 O O . TRP A 1 99 ? 14.321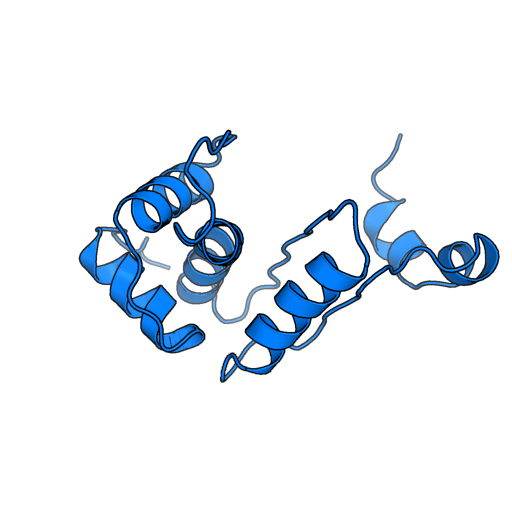 4.186 6.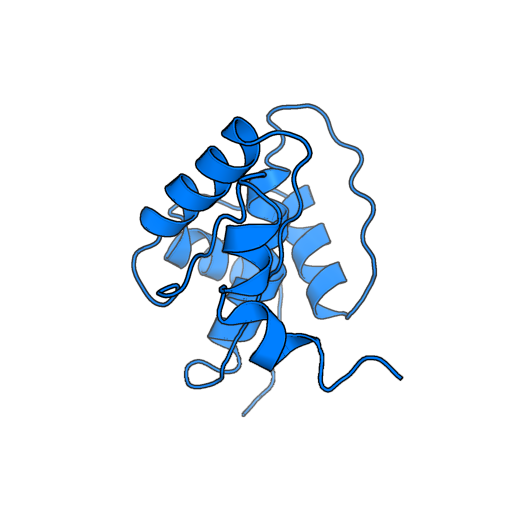954 1.00 51.97 99 TRP A O 1
ATOM 786 N N . TYR A 1 100 ? 13.561 2.106 6.585 1.00 48.25 100 TYR A N 1
ATOM 787 C CA . TYR A 1 100 ? 14.868 1.482 6.514 1.00 48.25 100 TYR A CA 1
ATOM 788 C C . TYR A 1 100 ? 14.990 0.815 5.153 1.00 48.25 100 TYR A C 1
ATOM 790 O O . TYR A 1 100 ? 14.506 -0.295 4.935 1.00 48.25 100 TYR A O 1
ATOM 798 N N . ALA A 1 101 ? 15.639 1.509 4.221 1.00 49.59 101 ALA A N 1
ATOM 799 C CA . ALA A 1 101 ? 16.138 0.869 3.021 1.00 49.59 101 ALA A CA 1
ATOM 800 C C . ALA A 1 101 ? 17.361 0.044 3.424 1.00 49.59 101 ALA A C 1
ATOM 802 O O . ALA A 1 101 ? 18.468 0.565 3.525 1.00 49.59 101 ALA A O 1
ATOM 803 N N . GLY A 1 102 ? 17.154 -1.250 3.669 1.00 49.38 102 GLY A N 1
ATOM 804 C CA . GLY A 1 102 ? 18.235 -2.227 3.631 1.00 49.38 102 GLY A CA 1
ATOM 805 C C . GLY A 1 102 ? 18.704 -2.363 2.188 1.00 49.38 102 GLY A C 1
ATOM 806 O O . GLY A 1 102 ? 18.357 -3.326 1.507 1.00 49.38 102 GLY A O 1
ATOM 807 N N . LEU A 1 103 ? 19.422 -1.355 1.689 1.00 45.72 103 LEU A N 1
ATOM 808 C CA . LEU A 1 103 ? 20.248 -1.518 0.504 1.00 45.72 103 LEU A CA 1
ATOM 809 C C . LEU A 1 103 ? 21.216 -2.652 0.828 1.00 45.72 103 LEU A C 1
ATOM 811 O O . LEU A 1 103 ? 21.607 -2.823 1.983 1.00 45.72 103 LEU A O 1
ATOM 815 N N . ARG A 1 104 ? 21.540 -3.479 -0.163 1.00 42.94 104 ARG A N 1
ATOM 816 C CA . ARG A 1 104 ? 22.502 -4.572 -0.008 1.00 42.94 104 ARG A CA 1
ATOM 817 C C . ARG A 1 104 ? 23.906 -3.980 0.208 1.00 42.94 104 ARG A C 1
ATOM 819 O O . ARG A 1 104 ? 24.718 -3.958 -0.707 1.00 42.94 104 ARG A O 1
ATOM 826 N N . GLU A 1 105 ? 24.121 -3.425 1.392 1.00 47.91 105 GLU A N 1
ATOM 827 C CA . GLU A 1 105 ? 25.384 -3.031 2.005 1.00 47.91 105 GLU A CA 1
ATOM 828 C C . GLU A 1 105 ? 25.877 -4.220 2.841 1.00 47.91 105 GLU A C 1
ATOM 830 O O . GLU A 1 105 ? 25.126 -5.172 3.071 1.00 47.91 105 GLU A O 1
ATOM 835 N N . ASP A 1 106 ? 27.164 -4.232 3.178 1.00 51.62 106 ASP A N 1
ATOM 836 C CA . ASP A 1 106 ? 27.864 -5.412 3.685 1.00 51.62 106 ASP A CA 1
ATOM 837 C C . ASP A 1 106 ? 27.181 -6.118 4.883 1.00 51.62 106 ASP A C 1
ATOM 839 O O . ASP A 1 106 ? 26.362 -5.573 5.631 1.00 51.62 106 ASP A O 1
ATOM 843 N N . GLU A 1 107 ? 27.527 -7.394 5.068 1.00 50.84 107 GLU A N 1
ATOM 844 C CA . GLU A 1 107 ? 26.999 -8.245 6.142 1.00 50.84 107 GLU A CA 1
ATOM 845 C C . GLU A 1 107 ? 27.245 -7.650 7.546 1.00 50.84 107 GLU A C 1
ATOM 847 O O . GLU A 1 107 ? 26.525 -7.949 8.503 1.00 50.84 107 GLU A O 1
ATOM 852 N N . GLU A 1 108 ? 28.253 -6.790 7.686 1.00 49.25 108 GLU A N 1
ATOM 853 C CA . GLU A 1 108 ? 28.696 -6.223 8.952 1.00 49.25 108 GLU A CA 1
ATOM 854 C C . GLU A 1 108 ? 27.772 -5.094 9.425 1.00 49.25 108 GLU A C 1
ATOM 856 O O . GLU A 1 108 ? 27.414 -5.023 10.606 1.00 49.25 108 GLU A O 1
ATOM 861 N N . GLN A 1 109 ? 27.291 -4.265 8.503 1.00 52.06 109 GLN A N 1
ATOM 862 C CA . GLN A 1 109 ? 26.301 -3.230 8.772 1.00 52.06 109 GLN A CA 1
ATOM 863 C C . GLN A 1 109 ? 24.911 -3.834 9.031 1.00 52.06 109 GLN A C 1
ATOM 865 O O . GLN A 1 109 ? 24.211 -3.384 9.944 1.00 52.06 109 GLN A O 1
ATOM 870 N N . TRP A 1 110 ? 24.543 -4.924 8.340 1.00 52.97 110 TRP A N 1
ATOM 871 C CA . TRP A 1 110 ? 23.335 -5.702 8.661 1.00 52.97 110 TRP A CA 1
ATOM 872 C C . TRP A 1 110 ? 23.379 -6.255 10.093 1.00 52.97 110 TRP A C 1
ATOM 874 O O . TRP A 1 110 ? 22.418 -6.084 10.851 1.00 52.97 110 TRP A O 1
ATOM 884 N N . ARG A 1 111 ? 24.521 -6.827 10.511 1.00 52.22 111 ARG A N 1
ATOM 885 C CA . ARG A 1 111 ? 24.743 -7.332 11.881 1.00 52.22 111 ARG A CA 1
ATOM 886 C C . ARG A 1 111 ? 24.631 -6.247 12.956 1.00 52.22 111 ARG A C 1
ATOM 888 O O . ARG A 1 111 ? 24.215 -6.553 14.073 1.00 52.22 111 ARG A O 1
ATOM 895 N N . ARG A 1 112 ? 25.005 -5.005 12.636 1.00 51.72 112 ARG A N 1
ATOM 896 C CA . ARG A 1 112 ? 24.947 -3.847 13.549 1.00 51.72 112 ARG A CA 1
ATOM 897 C C . ARG A 1 112 ? 23.591 -3.137 13.548 1.00 51.72 112 ARG A C 1
ATOM 899 O O . ARG A 1 112 ? 23.335 -2.326 14.437 1.00 51.72 112 ARG A O 1
ATOM 906 N N . SER A 1 113 ? 22.725 -3.428 12.578 1.00 54.28 113 SER A N 1
ATOM 907 C CA . SER A 1 113 ? 21.422 -2.780 12.458 1.00 54.28 113 SER A CA 1
ATOM 908 C C . SER A 1 113 ? 20.454 -3.210 13.569 1.00 54.28 113 SER A C 1
ATOM 910 O O . SER A 1 113 ? 20.440 -4.355 14.032 1.00 54.28 113 SER A O 1
ATOM 912 N N . THR A 1 114 ? 19.596 -2.282 13.995 1.00 50.06 114 THR A N 1
ATOM 913 C CA . THR A 1 114 ? 18.579 -2.502 15.037 1.00 50.06 114 THR A CA 1
ATOM 914 C C . THR A 1 114 ? 17.559 -3.587 14.668 1.00 50.06 114 THR A C 1
ATOM 916 O O . THR A 1 114 ? 16.951 -4.168 15.566 1.00 50.06 114 THR A O 1
ATOM 919 N N . TRP A 1 115 ? 17.449 -3.948 13.381 1.00 46.16 115 TRP A N 1
ATOM 920 C CA . TRP A 1 115 ? 16.583 -5.008 12.851 1.00 46.16 115 TRP A CA 1
ATOM 921 C C . TRP A 1 115 ? 16.773 -6.373 13.522 1.00 46.16 115 TRP A C 1
ATOM 923 O O . TRP A 1 115 ? 15.795 -7.098 13.716 1.00 46.16 115 TRP A O 1
ATOM 933 N N . ARG A 1 116 ? 18.002 -6.733 13.928 1.00 45.41 116 ARG A N 1
ATOM 934 C CA . ARG A 1 116 ? 18.242 -8.028 14.586 1.00 45.41 116 ARG A CA 1
ATOM 935 C C . ARG A 1 116 ? 17.501 -8.134 15.920 1.00 45.41 116 ARG A C 1
ATOM 937 O O . ARG A 1 116 ? 17.026 -9.209 16.260 1.00 45.41 116 ARG A O 1
ATOM 944 N N . ARG A 1 117 ? 17.377 -7.035 16.670 1.00 42.56 117 ARG A N 1
ATOM 945 C CA . ARG A 1 117 ? 16.694 -7.052 17.975 1.00 42.56 117 ARG A CA 1
ATOM 946 C C . ARG A 1 117 ? 15.175 -7.147 17.842 1.00 42.56 117 ARG A C 1
ATOM 948 O O . ARG A 1 117 ? 14.548 -7.685 18.743 1.00 42.56 117 ARG A O 1
ATOM 955 N N . SER A 1 118 ? 14.612 -6.674 16.733 1.00 46.50 118 SER A N 1
ATOM 956 C CA . SER A 1 118 ? 13.161 -6.597 16.529 1.00 46.50 118 SER A CA 1
ATOM 957 C C . SER A 1 118 ? 12.573 -7.827 15.827 1.00 46.50 118 SER A C 1
ATOM 959 O O . SER A 1 118 ? 11.442 -8.197 16.113 1.00 46.50 118 SER A O 1
ATOM 961 N N . ILE A 1 119 ? 13.321 -8.470 14.916 1.00 43.81 119 ILE A N 1
ATOM 962 C CA . ILE A 1 119 ? 12.820 -9.601 14.102 1.00 43.81 119 ILE A CA 1
ATOM 963 C C . ILE A 1 119 ? 13.300 -10.964 14.616 1.00 43.81 119 ILE A C 1
ATOM 965 O O . ILE A 1 119 ? 12.559 -11.942 14.570 1.00 43.81 119 ILE A O 1
ATOM 969 N N . TRP A 1 120 ? 14.531 -11.050 15.125 1.00 37.91 120 TRP A N 1
ATOM 970 C CA . TRP A 1 120 ? 15.124 -12.326 15.536 1.00 37.91 120 TRP A CA 1
ATOM 971 C C . TRP A 1 120 ? 14.575 -12.959 16.835 1.00 37.91 120 TRP A C 1
ATOM 973 O O . TRP A 1 120 ? 14.739 -14.167 16.974 1.00 37.91 120 TRP A O 1
ATOM 983 N N . PRO A 1 121 ? 13.893 -12.264 17.776 1.00 36.78 121 PRO A N 1
ATOM 984 C CA . PRO A 1 121 ? 13.309 -12.945 18.940 1.00 36.78 121 PRO A CA 1
ATOM 985 C C . PRO A 1 121 ? 12.177 -13.932 18.595 1.00 36.78 121 PRO A C 1
ATOM 987 O O . PRO A 1 121 ? 11.685 -14.612 19.489 1.00 36.78 121 PRO A O 1
ATOM 990 N N . LEU A 1 122 ? 11.731 -13.975 17.333 1.00 41.88 122 LEU A N 1
ATOM 991 C CA . LEU A 1 122 ? 10.590 -14.769 16.863 1.00 41.88 122 LEU A CA 1
ATOM 992 C C . LEU A 1 122 ? 10.979 -15.914 15.910 1.00 41.88 122 LEU A C 1
ATOM 994 O O . LEU A 1 122 ? 10.092 -16.580 15.376 1.00 41.88 122 LEU A O 1
ATOM 998 N N . ALA A 1 123 ? 12.272 -16.154 15.679 1.00 31.42 123 ALA A N 1
ATOM 999 C CA . ALA A 1 123 ? 12.737 -17.346 14.971 1.00 31.42 123 ALA A CA 1
ATOM 1000 C C . ALA A 1 123 ? 13.037 -18.463 15.996 1.00 31.42 123 ALA A C 1
ATOM 1002 O O . ALA A 1 123 ? 13.673 -18.156 17.007 1.00 31.42 123 ALA A O 1
ATOM 1003 N N . PRO A 1 124 ? 12.558 -19.705 15.783 1.00 42.69 124 PRO A N 1
ATOM 1004 C CA . PRO A 1 124 ? 12.760 -20.823 16.709 1.00 42.69 124 PRO A CA 1
ATOM 1005 C C . PRO A 1 124 ? 14.234 -21.209 16.885 1.00 42.69 124 PRO A C 1
ATOM 1007 O O . PRO A 1 124 ? 15.025 -21.019 15.929 1.00 42.69 124 PRO A O 1
#

Foldseek 3Di:
DPQDDLDQVVLQVLLCLFQVDGDDPLLSVLLVCVCVVHDDDDDDDPPNCPLSSQCSVVSSVCVVPVPDDGDGDDDDPDLVVLVVSVVSNVNTDDDDDDDDPPDVDDPVVVVVDPVCVVPVVPDD

Sequence (124 aa):
MPKINWNPERIREAIDKHFSKRACWYQIKTAQALYAKRDVVGKVPTGSGKTLSFFGGLVMAMEEEPDGEKMVIIASPLNLLSQQNVEMLQAAPEAIHHWYAGLREDEEQWRRSTWRRSIWPLAP

Organism: NCBI:txid1759441

Radius of gyration: 15.74 Å; chains: 1; bounding box: 45×35×36 Å